Protein AF-X1LPS3-F1 (afdb_monomer_lite)

Radius of gyration: 21.82 Å; chains: 1; bounding box: 39×29×68 Å

Foldseek 3Di:
DVPVVVVVVVLVVQVVVLVVQCCCCVPVNVDPPSNVVSVVSNVVSVVVVVCVVVVVVVVVVVVCVDCVVVPCVVVPPPPPPPDD

Structure (mmCIF, N/CA/C/O backbone):
data_AF-X1LPS3-F1
#
_entry.id   AF-X1LPS3-F1
#
loop_
_atom_site.group_PDB
_atom_site.id
_atom_site.type_symbol
_atom_site.label_atom_id
_atom_site.label_alt_id
_atom_site.label_comp_id
_atom_site.label_asym_id
_atom_site.label_entity_id
_atom_site.label_seq_id
_atom_site.pdbx_PDB_ins_code
_atom_site.Cartn_x
_atom_site.Cartn_y
_atom_site.Cartn_z
_atom_site.occupancy
_atom_site.B_iso_or_equiv
_atom_site.auth_seq_id
_atom_site.auth_comp_id
_atom_site.auth_asym_id
_atom_site.auth_atom_id
_atom_site.pdbx_PDB_model_num
ATOM 1 N N . ASN A 1 1 ? -3.766 15.154 17.820 1.00 58.16 1 ASN A N 1
ATOM 2 C CA . ASN A 1 1 ? -3.731 15.283 16.344 1.00 58.16 1 ASN A CA 1
ATOM 3 C C . ASN A 1 1 ? -2.506 14.628 15.666 1.00 58.16 1 ASN A C 1
ATOM 5 O O . ASN A 1 1 ? -2.172 15.007 14.556 1.00 58.16 1 ASN A O 1
ATOM 9 N N . ARG A 1 2 ? -1.804 13.660 16.289 1.00 58.41 2 ARG A N 1
ATOM 10 C CA . ARG A 1 2 ? -0.578 13.059 15.705 1.00 58.41 2 ARG A CA 1
ATOM 11 C C . ARG A 1 2 ? -0.773 11.649 15.142 1.00 58.41 2 ARG A C 1
ATOM 13 O O . ARG A 1 2 ? -0.160 11.310 14.139 1.00 58.41 2 ARG A O 1
ATOM 20 N N . ALA A 1 3 ? -1.660 10.861 15.750 1.00 64.25 3 ALA A N 1
ATOM 21 C CA . ALA A 1 3 ? -1.868 9.464 15.369 1.00 64.25 3 ALA A CA 1
ATOM 22 C C . ALA A 1 3 ? -2.371 9.303 13.923 1.00 64.25 3 ALA A C 1
ATOM 24 O O . ALA A 1 3 ? -1.895 8.440 13.197 1.00 64.25 3 ALA A O 1
ATOM 25 N N . TRP A 1 4 ? -3.280 10.175 13.472 1.00 69.06 4 TRP A N 1
ATOM 26 C CA . TRP A 1 4 ? -3.813 10.114 12.107 1.00 69.06 4 TRP A CA 1
ATOM 27 C C . TRP A 1 4 ? -2.761 10.465 11.046 1.00 69.06 4 TRP A C 1
ATOM 29 O O . TRP A 1 4 ? -2.673 9.808 10.010 1.00 69.06 4 TRP A O 1
ATOM 39 N N . THR A 1 5 ? -1.913 11.456 11.332 1.00 70.69 5 THR A N 1
ATOM 40 C CA . THR A 1 5 ? -0.818 11.858 10.446 1.00 70.69 5 THR A CA 1
ATOM 41 C C . THR A 1 5 ? 0.223 10.751 10.319 1.00 70.69 5 THR A C 1
ATOM 43 O O . THR A 1 5 ? 0.641 10.473 9.205 1.00 70.69 5 THR A O 1
ATOM 46 N N . ALA A 1 6 ? 0.567 10.067 11.417 1.00 74.62 6 ALA A N 1
ATOM 47 C CA . ALA A 1 6 ? 1.509 8.945 11.404 1.00 74.62 6 ALA A CA 1
ATOM 48 C C . ALA A 1 6 ? 0.999 7.748 10.579 1.00 74.62 6 ALA A C 1
ATOM 50 O O . ALA A 1 6 ? 1.753 7.164 9.805 1.00 74.62 6 ALA A O 1
ATOM 51 N N . ILE A 1 7 ? -0.295 7.417 10.687 1.00 73.38 7 ILE A N 1
ATOM 52 C CA . ILE A 1 7 ? -0.905 6.338 9.893 1.00 73.38 7 ILE A CA 1
ATOM 53 C C . ILE A 1 7 ? -0.886 6.700 8.406 1.00 73.38 7 ILE A C 1
ATOM 55 O O . ILE A 1 7 ? -0.510 5.879 7.575 1.00 73.38 7 ILE A O 1
ATOM 59 N N . ARG A 1 8 ? -1.261 7.931 8.044 1.00 74.31 8 ARG A N 1
ATOM 60 C CA . ARG A 1 8 ? -1.258 8.357 6.640 1.00 74.31 8 ARG A CA 1
ATOM 61 C C . ARG A 1 8 ? 0.157 8.435 6.062 1.00 74.31 8 ARG A C 1
ATOM 63 O O . ARG A 1 8 ? 0.360 7.966 4.951 1.00 74.31 8 ARG A O 1
ATOM 70 N N . ASP A 1 9 ? 1.114 8.980 6.807 1.00 80.88 9 ASP A N 1
ATOM 71 C CA . ASP A 1 9 ? 2.509 9.133 6.378 1.00 80.88 9 ASP A CA 1
ATOM 72 C C . ASP A 1 9 ? 3.149 7.776 6.050 1.00 80.88 9 ASP A C 1
ATOM 74 O O . ASP A 1 9 ? 3.669 7.587 4.954 1.00 80.88 9 ASP A O 1
ATOM 78 N N . SER A 1 10 ? 2.953 6.775 6.916 1.00 77.31 10 SER A N 1
ATOM 79 C CA . SER A 1 10 ? 3.444 5.411 6.680 1.00 77.31 10 SER A CA 1
ATOM 80 C C . SER A 1 10 ? 2.849 4.741 5.432 1.00 77.31 10 SER A C 1
ATOM 82 O O . SER A 1 10 ? 3.507 3.905 4.817 1.00 77.31 10 SER A O 1
ATOM 84 N N . ASN A 1 11 ? 1.617 5.074 5.038 1.00 83.94 11 ASN A N 1
ATOM 85 C CA . ASN A 1 11 ? 1.030 4.559 3.795 1.00 83.94 11 ASN A CA 1
ATOM 86 C C . ASN A 1 11 ? 1.550 5.335 2.568 1.00 83.94 11 ASN A C 1
ATOM 88 O O . ASN A 1 11 ? 1.771 4.743 1.512 1.00 83.94 11 ASN A O 1
ATOM 92 N N . VAL A 1 12 ? 1.813 6.641 2.711 1.00 86.12 12 VAL A N 1
ATOM 93 C CA . VAL A 1 12 ? 2.408 7.496 1.666 1.00 86.12 12 VAL A CA 1
ATOM 94 C C . VAL A 1 12 ? 3.826 7.055 1.308 1.00 86.12 12 VAL A C 1
ATOM 96 O O . VAL A 1 12 ? 4.147 7.005 0.122 1.00 86.12 12 VAL A O 1
ATOM 99 N N . THR A 1 13 ? 4.650 6.638 2.276 1.00 88.69 13 THR A N 1
ATOM 100 C CA . THR A 1 13 ? 5.979 6.078 1.962 1.00 88.69 13 THR A CA 1
ATOM 101 C C . THR A 1 13 ? 5.883 4.849 1.054 1.00 88.69 13 THR A C 1
ATOM 103 O O . THR A 1 13 ? 6.712 4.669 0.165 1.00 88.69 13 THR A O 1
ATOM 106 N N . THR A 1 14 ? 4.825 4.046 1.195 1.00 88.75 14 THR A N 1
ATOM 107 C CA . THR A 1 14 ? 4.616 2.856 0.362 1.00 88.75 14 THR A CA 1
ATOM 108 C C . THR A 1 14 ? 4.192 3.230 -1.061 1.00 88.75 14 THR A C 1
ATOM 110 O O . THR A 1 14 ? 4.646 2.607 -2.019 1.00 88.75 14 THR A O 1
ATOM 113 N N . PHE A 1 15 ? 3.400 4.294 -1.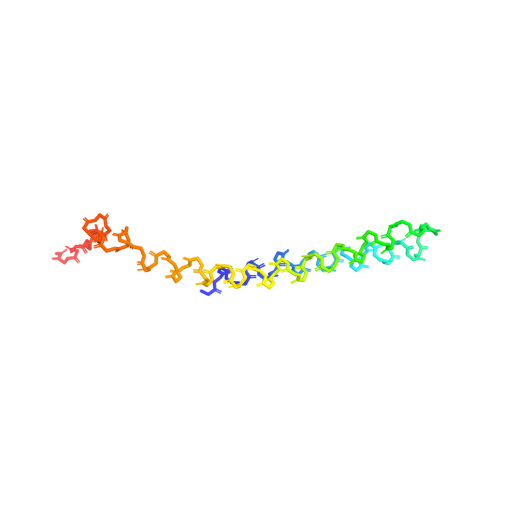231 1.00 88.69 15 PHE A N 1
ATOM 114 C CA . PHE A 1 15 ? 3.118 4.866 -2.554 1.00 88.69 15 PHE A CA 1
ATOM 115 C C . PHE A 1 15 ? 4.396 5.358 -3.250 1.00 88.69 15 PHE A C 1
ATOM 117 O O . PHE A 1 15 ? 4.567 5.132 -4.448 1.00 88.69 15 PHE A O 1
ATOM 124 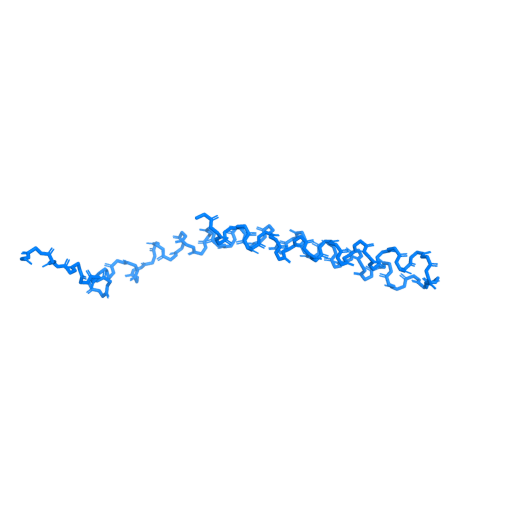N N . ILE A 1 16 ? 5.324 5.957 -2.497 1.00 89.38 16 ILE A N 1
ATOM 125 C CA . ILE A 1 16 ? 6.640 6.369 -3.008 1.00 89.38 16 ILE A CA 1
ATOM 126 C C . ILE A 1 16 ? 7.454 5.140 -3.440 1.00 89.38 16 ILE A C 1
ATOM 128 O O . ILE A 1 16 ? 7.995 5.129 -4.543 1.00 89.38 16 ILE A O 1
ATOM 132 N N . VAL A 1 17 ? 7.482 4.074 -2.632 1.00 90.69 17 VAL A N 1
ATOM 133 C CA . VAL A 1 17 ? 8.142 2.801 -2.983 1.00 90.69 17 VAL A CA 1
ATOM 134 C C . VAL A 1 17 ? 7.549 2.187 -4.255 1.00 90.69 17 VAL A C 1
ATOM 136 O O . VAL A 1 17 ? 8.307 1.749 -5.117 1.00 90.69 17 VAL A O 1
ATOM 139 N N . CYS A 1 18 ? 6.223 2.208 -4.428 1.00 89.31 18 CYS A N 1
ATOM 140 C CA . CYS A 1 18 ? 5.570 1.749 -5.661 1.00 89.31 18 CYS A CA 1
ATOM 141 C C . CYS A 1 18 ? 6.005 2.577 -6.880 1.00 89.31 18 CYS A C 1
ATOM 143 O O . CYS A 1 18 ? 6.296 2.009 -7.931 1.00 89.31 18 CYS A O 1
ATOM 145 N N . GLY A 1 19 ? 6.087 3.905 -6.737 1.00 88.94 19 GLY A N 1
ATOM 146 C CA . GLY A 1 19 ? 6.569 4.798 -7.794 1.00 88.94 19 GLY A CA 1
ATOM 147 C C . GLY A 1 19 ? 8.026 4.530 -8.174 1.00 88.94 19 GLY A C 1
ATOM 148 O O . GLY A 1 19 ? 8.355 4.467 -9.356 1.00 88.94 19 GLY A O 1
ATOM 149 N N . ILE A 1 20 ? 8.884 4.287 -7.180 1.00 88.56 20 ILE A N 1
ATOM 150 C CA . ILE A 1 20 ? 10.287 3.913 -7.395 1.00 88.56 20 ILE A CA 1
ATOM 151 C C . ILE A 1 20 ? 10.380 2.546 -8.087 1.00 88.56 20 ILE A C 1
ATOM 153 O O . ILE A 1 20 ? 11.102 2.416 -9.069 1.00 88.56 20 ILE A O 1
ATOM 157 N N . LEU A 1 21 ? 9.631 1.537 -7.633 1.00 86.56 21 LEU A N 1
ATOM 158 C CA . LEU A 1 21 ? 9.594 0.201 -8.244 1.00 86.56 21 LEU A CA 1
ATOM 159 C C . LEU A 1 21 ? 9.125 0.240 -9.700 1.00 86.56 21 LEU A C 1
ATOM 161 O O . LEU A 1 21 ? 9.704 -0.438 -10.545 1.00 86.56 21 LEU A O 1
ATOM 165 N N . TYR A 1 22 ? 8.108 1.048 -10.000 1.00 85.12 22 TYR A N 1
ATOM 166 C CA . TYR A 1 22 ? 7.630 1.243 -11.365 1.00 85.12 22 TYR A CA 1
ATOM 167 C C . TYR A 1 22 ? 8.700 1.908 -12.241 1.00 85.12 22 TYR A C 1
ATOM 169 O O . TYR A 1 22 ? 8.962 1.439 -13.345 1.00 85.12 22 TYR A O 1
ATOM 177 N N . TRP A 1 23 ? 9.379 2.940 -11.725 1.00 83.75 23 TRP A N 1
ATOM 178 C CA . TRP A 1 23 ? 10.464 3.625 -12.433 1.00 83.75 23 TRP A CA 1
ATOM 179 C C . TRP A 1 23 ? 11.689 2.728 -12.663 1.00 83.75 23 TRP A C 1
ATOM 181 O O . TRP A 1 23 ? 12.281 2.744 -13.743 1.00 83.75 23 TRP A O 1
ATOM 191 N N . LEU A 1 24 ? 12.052 1.898 -11.683 1.00 82.94 24 LEU A N 1
ATOM 192 C CA . LEU A 1 24 ? 13.120 0.902 -11.806 1.00 82.94 24 LEU A CA 1
ATOM 193 C C . LEU A 1 24 ? 12.752 -0.205 -12.804 1.00 82.94 24 LEU A C 1
ATOM 195 O O . LEU A 1 24 ? 13.595 -0.614 -13.605 1.00 82.94 24 LEU A O 1
ATOM 199 N N . GLY A 1 25 ? 11.493 -0.650 -12.784 1.00 78.31 25 GLY A N 1
ATOM 200 C CA . GLY A 1 25 ? 10.953 -1.647 -13.706 1.00 78.31 25 GLY A CA 1
ATOM 201 C C . GLY A 1 25 ? 10.737 -1.147 -15.134 1.00 78.31 25 GLY A C 1
ATOM 202 O O . GLY A 1 25 ? 10.641 -1.963 -16.042 1.00 78.31 25 GLY A O 1
ATOM 203 N N . SER A 1 26 ? 10.681 0.168 -15.359 1.00 74.56 26 SER A N 1
ATOM 204 C CA . SER A 1 26 ? 10.657 0.748 -16.706 1.00 74.56 26 SER A CA 1
ATOM 205 C C . SER A 1 26 ? 12.046 1.134 -17.221 1.00 74.56 26 SER A C 1
ATOM 207 O O . SER A 1 26 ? 12.262 1.116 -18.428 1.00 74.56 26 SER A O 1
ATOM 209 N N . SER A 1 27 ? 12.970 1.518 -16.330 1.00 69.38 27 SER A N 1
ATOM 210 C CA . SER A 1 27 ? 14.210 2.214 -16.722 1.00 69.38 27 SER A CA 1
ATOM 211 C C . SER A 1 27 ? 15.486 1.383 -16.573 1.00 69.38 27 SER A C 1
ATOM 213 O O . SER A 1 27 ? 16.409 1.572 -17.358 1.00 69.38 27 SER A O 1
ATOM 215 N N . ILE A 1 28 ? 15.576 0.493 -15.575 1.00 63.19 28 ILE A N 1
ATOM 216 C CA . ILE A 1 28 ? 16.822 -0.244 -15.266 1.00 63.19 28 ILE A CA 1
ATOM 217 C C . ILE A 1 28 ? 16.686 -1.735 -15.588 1.00 63.19 28 ILE A C 1
ATOM 219 O O . ILE A 1 28 ? 17.635 -2.374 -16.033 1.00 63.19 28 ILE A O 1
ATOM 223 N N . VAL A 1 29 ? 15.490 -2.292 -15.400 1.00 59.22 29 VAL A N 1
ATOM 224 C CA . VAL A 1 29 ? 15.201 -3.710 -15.598 1.00 59.22 29 VAL A CA 1
ATOM 225 C C . VAL A 1 29 ? 14.109 -3.821 -16.656 1.00 59.22 29 VAL A C 1
ATOM 227 O O . VAL A 1 29 ? 12.951 -3.581 -16.354 1.00 59.22 29 VAL A O 1
ATOM 230 N N . ALA A 1 30 ? 14.443 -4.215 -17.890 1.00 60.47 30 ALA A N 1
ATOM 231 C CA . ALA A 1 30 ? 13.477 -4.448 -18.980 1.00 60.47 30 ALA A CA 1
ATOM 232 C C . ALA A 1 30 ? 12.605 -5.708 -18.757 1.00 60.47 30 ALA A C 1
ATOM 234 O O . ALA A 1 30 ? 12.295 -6.449 -19.687 1.00 60.47 30 ALA A O 1
ATOM 235 N N . SER A 1 31 ? 12.268 -6.024 -17.505 1.00 63.62 31 SER A N 1
ATOM 236 C CA . SER A 1 31 ? 11.527 -7.224 -17.132 1.00 63.62 31 SER A CA 1
ATOM 237 C C . SER A 1 31 ? 10.095 -6.855 -16.750 1.00 63.62 31 SER A C 1
ATOM 239 O O . SER A 1 31 ? 9.847 -6.192 -15.748 1.00 63.62 31 SER A O 1
ATOM 241 N N . ALA A 1 32 ? 9.134 -7.380 -17.507 1.00 70.31 32 ALA A N 1
ATOM 242 C CA . ALA A 1 32 ? 7.699 -7.278 -17.230 1.00 70.31 32 ALA A CA 1
ATOM 243 C C . ALA A 1 32 ? 7.234 -7.661 -15.794 1.00 70.31 32 ALA A C 1
ATOM 245 O O . ALA A 1 32 ? 6.258 -7.068 -15.327 1.00 70.31 32 ALA A O 1
ATOM 246 N N . PRO A 1 33 ? 7.879 -8.588 -15.043 1.00 79.19 33 PRO A N 1
ATOM 247 C CA . PRO A 1 33 ? 7.389 -9.014 -13.728 1.00 79.19 33 PRO A CA 1
ATOM 248 C C . PRO A 1 33 ? 7.363 -7.905 -12.673 1.00 79.19 33 PRO A C 1
ATOM 250 O O . PRO A 1 33 ? 6.422 -7.829 -11.883 1.00 79.19 33 PRO A O 1
ATOM 253 N N . VAL A 1 34 ? 8.374 -7.029 -12.651 1.00 83.69 34 VAL A N 1
ATOM 254 C CA . VAL A 1 34 ? 8.490 -5.987 -11.615 1.00 83.69 34 VAL A CA 1
ATOM 255 C C . VAL A 1 34 ? 7.458 -4.875 -11.798 1.00 83.69 34 VAL A C 1
ATOM 257 O O . VAL A 1 34 ? 6.954 -4.343 -10.813 1.00 83.69 34 VAL A O 1
ATOM 260 N N . MET A 1 35 ? 7.069 -4.590 -13.044 1.00 81.81 35 MET A N 1
ATOM 261 C CA . MET A 1 35 ? 5.993 -3.648 -13.362 1.00 81.81 35 MET A CA 1
ATOM 262 C C . MET A 1 35 ? 4.634 -4.173 -12.875 1.00 81.81 35 MET A C 1
ATOM 264 O O . MET A 1 35 ? 3.866 -3.429 -12.266 1.00 81.81 35 MET A O 1
ATOM 268 N N . GLY A 1 36 ? 4.362 -5.469 -13.082 1.00 86.88 36 GLY A N 1
ATOM 269 C CA . GLY A 1 36 ? 3.155 -6.128 -12.573 1.00 86.88 36 GLY A CA 1
ATOM 270 C C . GLY A 1 36 ? 3.108 -6.165 -11.045 1.00 86.88 36 GLY A C 1
ATOM 271 O O . GLY A 1 36 ? 2.090 -5.818 -10.449 1.00 86.88 36 GLY A O 1
ATOM 272 N N . PHE A 1 37 ? 4.232 -6.495 -10.403 1.00 89.50 37 PHE A N 1
ATOM 273 C CA . PHE A 1 37 ? 4.353 -6.475 -8.944 1.00 89.50 37 PHE A CA 1
ATOM 274 C C . PHE A 1 37 ? 4.109 -5.077 -8.358 1.00 89.50 37 PHE A C 1
ATOM 276 O O . PHE A 1 37 ? 3.329 -4.937 -7.416 1.00 89.50 37 PHE A O 1
ATOM 283 N N . ALA A 1 38 ? 4.717 -4.036 -8.940 1.00 88.31 38 ALA A N 1
ATOM 284 C CA . ALA A 1 38 ? 4.530 -2.652 -8.505 1.00 88.31 38 ALA A CA 1
ATOM 285 C C . ALA A 1 38 ? 3.062 -2.206 -8.610 1.00 88.31 38 ALA A C 1
ATOM 287 O O . ALA A 1 38 ? 2.549 -1.549 -7.704 1.00 88.31 38 ALA A O 1
ATOM 288 N N . LEU A 1 39 ? 2.365 -2.602 -9.681 1.00 88.81 39 LEU A N 1
ATOM 289 C CA . LEU A 1 39 ? 0.951 -2.286 -9.880 1.00 88.81 39 LEU A CA 1
ATOM 290 C C . LEU A 1 39 ? 0.051 -2.984 -8.849 1.00 88.81 39 LEU A C 1
ATOM 292 O O . LEU A 1 39 ? -0.818 -2.346 -8.255 1.00 88.81 39 LEU A O 1
ATOM 296 N N . THR A 1 40 ? 0.263 -4.279 -8.599 1.00 91.81 40 THR A N 1
ATOM 297 C CA . THR A 1 40 ? -0.491 -5.013 -7.571 1.00 91.81 40 THR A CA 1
ATOM 298 C C . THR A 1 40 ? -0.236 -4.441 -6.177 1.00 91.81 40 THR A C 1
ATOM 300 O O . THR A 1 40 ? -1.182 -4.279 -5.406 1.00 91.81 40 THR A O 1
ATOM 303 N N . LEU A 1 41 ? 1.013 -4.080 -5.865 1.00 90.50 41 LEU A N 1
ATOM 304 C CA . LEU A 1 41 ? 1.378 -3.444 -4.599 1.00 90.50 41 LEU A CA 1
ATOM 305 C C . LEU A 1 41 ? 0.657 -2.100 -4.424 1.00 90.50 41 LEU A C 1
ATOM 307 O O . LEU A 1 41 ? 0.067 -1.854 -3.373 1.00 90.50 41 LEU A O 1
ATOM 311 N N . LEU A 1 42 ? 0.628 -1.271 -5.471 1.00 91.00 42 LEU A N 1
ATOM 312 C CA . LEU A 1 42 ? -0.057 0.022 -5.471 1.00 91.00 42 LEU A CA 1
ATOM 313 C C . LEU A 1 42 ? -1.555 -0.120 -5.159 1.00 91.00 42 LEU A C 1
ATOM 315 O O . LEU A 1 42 ? -2.085 0.579 -4.291 1.00 91.00 42 LEU A O 1
ATOM 319 N N . ILE A 1 43 ? -2.230 -1.048 -5.843 1.00 93.25 43 ILE A N 1
ATOM 320 C CA . ILE A 1 43 ? -3.656 -1.328 -5.632 1.00 93.25 43 ILE A CA 1
ATOM 321 C C . ILE A 1 43 ? -3.887 -1.873 -4.216 1.00 93.25 43 ILE A C 1
ATOM 323 O O . ILE A 1 43 ? -4.802 -1.424 -3.524 1.00 93.25 43 ILE A O 1
ATOM 327 N N . GLY A 1 44 ? -3.039 -2.792 -3.750 1.00 92.12 44 GLY A N 1
ATOM 328 C CA . GLY A 1 44 ? -3.132 -3.374 -2.411 1.00 92.12 44 GLY A CA 1
ATOM 329 C C . GLY A 1 44 ? -3.022 -2.334 -1.295 1.00 92.12 44 GLY A C 1
ATOM 330 O O . GLY A 1 44 ? -3.805 -2.364 -0.346 1.00 92.12 44 GLY A O 1
ATOM 331 N N . VAL A 1 45 ? -2.111 -1.366 -1.425 1.00 90.19 45 VAL A N 1
ATOM 332 C CA . VAL A 1 45 ? -1.946 -0.273 -0.451 1.00 90.19 45 VAL A CA 1
ATOM 333 C C . VAL A 1 45 ? -3.160 0.653 -0.450 1.00 90.19 45 VAL A C 1
ATOM 335 O O . VAL A 1 45 ? -3.660 1.001 0.621 1.00 90.19 45 VAL A O 1
ATOM 338 N N . ALA A 1 46 ? -3.687 1.009 -1.626 1.00 89.69 46 ALA A N 1
ATOM 339 C CA . ALA A 1 46 ? -4.893 1.830 -1.729 1.00 89.69 46 ALA A CA 1
ATOM 340 C C . ALA A 1 46 ? -6.104 1.158 -1.054 1.00 89.69 46 ALA A C 1
ATOM 342 O O . ALA A 1 46 ? -6.803 1.784 -0.251 1.00 89.69 46 ALA A O 1
ATOM 343 N N . VAL A 1 47 ? -6.312 -0.138 -1.313 1.00 92.19 47 VAL A N 1
ATOM 344 C CA . VAL A 1 47 ? -7.376 -0.935 -0.682 1.00 92.19 47 VAL A CA 1
ATOM 345 C C . VAL A 1 47 ? -7.145 -1.087 0.825 1.00 92.19 47 VAL A C 1
ATOM 347 O O . VAL A 1 47 ? -8.098 -0.981 1.600 1.00 92.19 47 VAL A O 1
ATOM 350 N N . SER A 1 48 ? -5.901 -1.289 1.265 1.00 88.44 48 SER A N 1
ATOM 351 C CA . SER A 1 48 ? -5.542 -1.403 2.684 1.00 88.44 48 SER A CA 1
ATOM 352 C C . SER A 1 48 ? -5.846 -0.118 3.449 1.00 88.44 48 SER A C 1
ATOM 354 O O . SER A 1 48 ? -6.483 -0.164 4.500 1.00 88.44 48 SER A O 1
ATOM 356 N N . MET A 1 49 ? -5.489 1.047 2.899 1.00 86.12 49 MET A N 1
ATOM 357 C CA . MET A 1 49 ? -5.754 2.330 3.551 1.00 86.12 49 MET A CA 1
ATOM 358 C C . MET A 1 49 ? -7.261 2.600 3.672 1.00 86.12 49 MET A C 1
ATOM 360 O O . MET A 1 49 ? -7.737 3.032 4.726 1.00 86.12 49 MET A O 1
ATOM 364 N N . PHE A 1 50 ? -8.025 2.293 2.620 1.00 87.31 50 PHE A N 1
ATOM 365 C CA . PHE A 1 50 ? -9.484 2.373 2.655 1.00 87.31 50 PHE A CA 1
ATOM 366 C C . PHE A 1 50 ? -10.070 1.429 3.716 1.00 87.31 50 PHE A C 1
ATOM 368 O O . PHE A 1 50 ? -10.857 1.848 4.570 1.00 87.31 50 PHE A O 1
ATOM 375 N N . THR A 1 51 ? -9.618 0.174 3.720 1.00 87.75 51 THR A N 1
ATOM 376 C CA . THR A 1 51 ? -10.026 -0.846 4.690 1.00 87.75 51 THR A CA 1
ATOM 377 C C . THR A 1 51 ? -9.687 -0.424 6.114 1.00 87.75 51 THR A C 1
ATOM 379 O O . THR A 1 51 ? -10.547 -0.515 6.978 1.00 87.75 51 THR A O 1
ATOM 382 N N . ALA A 1 52 ? -8.502 0.121 6.385 1.00 85.62 52 ALA A N 1
ATOM 383 C CA . ALA A 1 52 ? -8.109 0.567 7.719 1.00 85.62 52 ALA A CA 1
ATOM 384 C C . ALA A 1 52 ? -9.072 1.625 8.284 1.00 85.62 52 ALA A C 1
ATOM 386 O O . ALA A 1 52 ? -9.440 1.561 9.458 1.00 85.62 52 ALA A O 1
ATOM 387 N N . ILE A 1 53 ? -9.540 2.567 7.460 1.00 84.06 53 ILE A N 1
ATOM 388 C CA . ILE A 1 53 ? -10.490 3.607 7.886 1.00 84.06 53 ILE A CA 1
ATOM 389 C C . ILE A 1 53 ? -11.876 3.006 8.150 1.00 84.06 53 ILE A C 1
ATOM 391 O O . ILE A 1 53 ? -12.492 3.295 9.181 1.00 84.06 53 ILE A O 1
ATOM 395 N N . VAL A 1 54 ? -12.366 2.173 7.227 1.00 87.50 54 VAL A N 1
ATOM 396 C CA . VAL A 1 54 ? -13.697 1.556 7.319 1.00 87.50 54 VAL A CA 1
ATOM 397 C C . VAL A 1 54 ? -13.748 0.551 8.467 1.00 87.50 54 VAL A C 1
ATOM 399 O O . VAL A 1 54 ? -14.615 0.653 9.330 1.00 87.50 54 VAL A O 1
ATOM 402 N N . VAL A 1 55 ? -12.788 -0.371 8.536 1.00 88.69 55 VAL A N 1
ATOM 403 C CA . VAL A 1 55 ? -12.689 -1.404 9.573 1.00 88.69 55 VAL A CA 1
ATOM 404 C C . VAL A 1 55 ? -12.512 -0.782 10.946 1.00 88.69 55 VAL A C 1
ATOM 406 O O . VAL A 1 55 ? -13.221 -1.189 11.857 1.00 88.69 55 VAL A O 1
ATOM 409 N N . THR A 1 56 ? -11.666 0.240 11.115 1.00 85.69 56 THR A N 1
ATOM 410 C CA . THR A 1 56 ? -11.527 0.903 12.425 1.00 85.69 56 THR A CA 1
ATOM 411 C C . THR A 1 56 ? -12.859 1.498 12.883 1.00 85.69 56 THR A C 1
ATOM 413 O O . THR A 1 56 ? -13.249 1.324 14.036 1.00 85.69 56 THR A O 1
ATOM 416 N N . ARG A 1 57 ? -13.617 2.151 11.988 1.00 83.06 57 ARG A N 1
ATOM 417 C CA . ARG A 1 57 ? -14.947 2.682 12.334 1.00 83.06 57 ARG A CA 1
ATOM 418 C C . ARG A 1 57 ? -15.957 1.580 12.645 1.00 83.06 57 ARG A C 1
ATOM 420 O O . ARG A 1 57 ? -16.718 1.722 13.600 1.00 83.06 57 ARG A O 1
ATOM 427 N N . THR A 1 58 ? -15.980 0.511 11.856 1.00 86.31 58 THR A N 1
ATOM 428 C CA . THR A 1 58 ? -16.908 -0.612 12.038 1.00 86.31 58 THR A CA 1
ATOM 429 C C . THR A 1 58 ? -16.602 -1.381 13.318 1.00 86.31 58 THR A 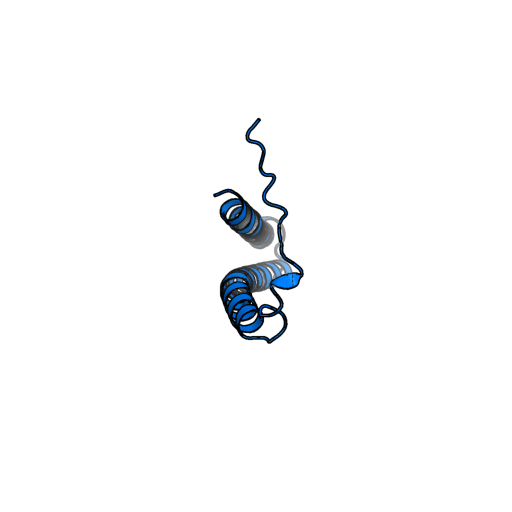C 1
ATOM 431 O O . THR A 1 58 ? -17.514 -1.654 14.091 1.00 86.31 58 THR A O 1
ATOM 434 N N . LEU A 1 59 ? -15.327 -1.655 13.594 1.00 85.00 59 LEU A N 1
ATOM 435 C CA . LEU A 1 59 ? -14.873 -2.332 14.804 1.00 85.00 59 LEU A CA 1
ATOM 436 C C . LEU A 1 59 ? -15.212 -1.497 16.038 1.00 85.00 59 LEU A C 1
ATOM 438 O O . LEU A 1 59 ? -15.823 -2.034 16.950 1.00 85.00 59 LEU A O 1
ATOM 442 N N . LEU A 1 60 ? -14.941 -0.186 16.043 1.00 83.19 60 LEU 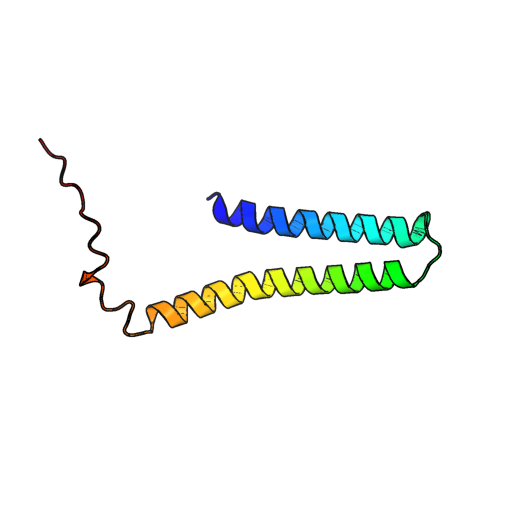A N 1
ATOM 443 C CA . LEU A 1 60 ? -15.333 0.697 17.151 1.00 83.19 60 LEU A CA 1
ATOM 444 C C . LEU A 1 60 ? -16.854 0.726 17.377 1.00 83.19 60 LEU A C 1
ATOM 446 O O . LEU A 1 60 ? -17.299 0.670 18.521 1.00 83.19 60 LEU A O 1
ATOM 450 N N . ARG A 1 61 ? -17.663 0.777 16.308 1.00 80.12 61 ARG A N 1
ATOM 451 C CA . ARG A 1 61 ? -19.133 0.721 16.417 1.00 80.12 61 ARG A CA 1
ATOM 452 C C . ARG A 1 61 ? -19.626 -0.615 16.969 1.00 80.12 61 ARG A C 1
ATOM 454 O O . ARG A 1 61 ? -20.504 -0.616 17.825 1.00 80.12 61 ARG A O 1
ATOM 461 N N . LEU A 1 62 ? -19.059 -1.729 16.505 1.00 80.69 62 LEU A N 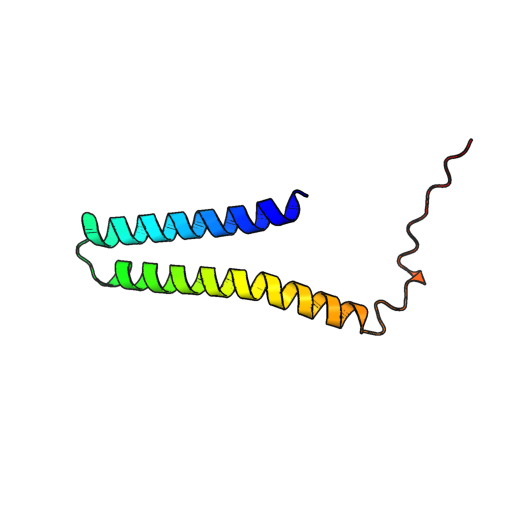1
ATOM 462 C CA . LEU A 1 62 ? -19.371 -3.059 17.026 1.00 80.69 62 LEU A CA 1
ATOM 463 C C . LEU A 1 62 ? -18.973 -3.169 18.499 1.00 80.69 62 LEU A C 1
ATOM 465 O O . LEU A 1 62 ? -19.791 -3.588 19.304 1.00 80.69 62 LEU A O 1
ATOM 469 N N . PHE A 1 63 ? -17.767 -2.722 18.860 1.00 74.69 63 PHE A N 1
ATOM 470 C CA . PHE A 1 63 ? -17.230 -2.807 20.219 1.00 74.69 63 PHE A CA 1
ATOM 471 C C . PHE A 1 63 ? -18.039 -1.990 21.233 1.00 74.69 63 PHE A C 1
ATOM 473 O O . PHE A 1 63 ? -18.278 -2.458 22.343 1.00 74.69 63 PHE A O 1
ATOM 480 N N . VAL A 1 64 ? -18.500 -0.792 20.849 1.00 68.25 64 VAL A N 1
ATOM 481 C CA . VAL A 1 64 ? -19.410 0.033 21.666 1.00 68.25 64 VAL A CA 1
ATOM 482 C C . VAL A 1 64 ? -20.800 -0.606 21.790 1.00 68.25 64 VAL A C 1
ATOM 484 O O . VAL A 1 64 ? -21.462 -0.431 22.810 1.00 68.25 64 VAL A O 1
ATOM 487 N N . GLY A 1 65 ? -21.241 -1.365 20.783 1.00 65.44 65 GLY A N 1
ATOM 488 C CA . GLY A 1 65 ? -22.514 -2.090 20.797 1.00 65.44 65 GLY A CA 1
ATOM 489 C C . GLY A 1 65 ? -22.508 -3.395 21.606 1.00 65.44 65 GLY A C 1
ATOM 490 O O . GLY A 1 65 ? -23.578 -3.896 21.953 1.00 65.44 65 GLY A O 1
ATOM 491 N N . THR A 1 66 ? -21.343 -3.965 21.931 1.00 67.75 66 THR A N 1
ATOM 492 C CA . THR A 1 66 ? -21.241 -5.211 22.707 1.00 67.75 66 THR A CA 1
ATOM 493 C C . THR A 1 66 ? -21.366 -4.958 24.215 1.00 67.75 66 THR A C 1
ATOM 495 O O . THR A 1 66 ? -20.822 -3.992 24.750 1.00 67.75 66 THR A O 1
ATOM 498 N N . ARG A 1 67 ? -21.984 -5.899 24.952 1.00 55.56 67 ARG A N 1
ATOM 499 C CA . ARG A 1 67 ? -22.139 -5.868 26.429 1.00 55.56 67 ARG A CA 1
ATOM 500 C C . ARG A 1 67 ? -20.833 -5.682 27.231 1.00 55.56 67 ARG A C 1
ATOM 502 O O . ARG A 1 67 ? -20.895 -5.418 28.429 1.00 55.56 67 ARG A O 1
ATOM 509 N N . LEU A 1 68 ? -19.665 -5.816 26.600 1.00 55.75 68 LEU A N 1
ATOM 510 C CA . LEU A 1 68 ? -18.352 -5.624 27.221 1.00 55.75 68 LEU A CA 1
ATOM 511 C C . LEU A 1 68 ? -18.025 -4.136 27.463 1.00 55.75 68 LEU A C 1
ATOM 513 O O . LEU A 1 68 ? -17.467 -3.809 28.505 1.00 55.75 68 LEU A O 1
ATOM 517 N N . ALA A 1 69 ? -18.450 -3.227 26.573 1.00 55.03 69 ALA A N 1
ATOM 518 C CA . ALA A 1 69 ? -18.304 -1.779 26.771 1.00 55.03 69 ALA A CA 1
ATOM 519 C C . ALA A 1 69 ? -19.263 -1.220 27.842 1.00 55.03 69 ALA A C 1
ATOM 521 O O . ALA A 1 69 ? -19.004 -0.171 28.425 1.00 55.03 69 ALA A O 1
ATOM 522 N N . GLN A 1 70 ? -20.352 -1.936 28.144 1.00 54.56 70 GLN A N 1
ATOM 523 C CA . GLN A 1 70 ? -21.325 -1.557 29.176 1.00 54.56 70 GLN A CA 1
ATOM 524 C C . GLN A 1 70 ? -20.860 -1.882 30.606 1.00 54.56 70 GLN A C 1
ATOM 526 O O . GLN A 1 70 ? -21.474 -1.433 31.570 1.00 54.56 70 GLN A O 1
ATOM 531 N N . ARG A 1 71 ? -19.757 -2.628 30.774 1.00 48.81 71 ARG A N 1
ATOM 532 C CA . ARG A 1 71 ? -19.086 -2.824 32.069 1.00 48.81 71 ARG A CA 1
ATOM 533 C C . ARG A 1 71 ? -18.030 -1.732 32.294 1.00 48.81 71 ARG A C 1
ATOM 535 O O . ARG A 1 71 ? -16.867 -2.002 32.580 1.00 48.81 71 ARG A O 1
ATOM 542 N N . THR A 1 72 ? -18.465 -0.474 32.244 1.00 55.94 72 THR A N 1
ATOM 543 C CA . THR A 1 72 ? -17.679 0.719 32.619 1.00 55.94 72 THR A CA 1
ATOM 544 C C . THR A 1 72 ? -17.169 0.688 34.067 1.00 55.94 72 THR A C 1
ATOM 546 O O . THR A 1 72 ? -16.289 1.466 34.415 1.00 55.94 72 THR A O 1
ATOM 549 N N . SER A 1 73 ? -17.627 -0.264 34.892 1.00 55.69 73 SER A N 1
ATOM 550 C CA . SER A 1 73 ? -17.121 -0.511 36.252 1.00 55.69 73 SER A CA 1
ATOM 551 C C . SER A 1 73 ? -15.626 -0.870 36.327 1.00 55.69 73 SER A C 1
ATOM 553 O O . SER A 1 73 ? -15.054 -0.747 37.405 1.00 55.69 73 SER A O 1
ATOM 555 N N . LEU A 1 74 ? -14.989 -1.311 35.233 1.00 58.78 74 LEU A N 1
ATOM 556 C CA . LEU A 1 74 ? -13.543 -1.608 35.184 1.00 58.78 74 LEU A CA 1
ATOM 557 C C . LEU A 1 74 ? -12.706 -0.494 34.535 1.00 58.78 74 LEU A C 1
ATOM 559 O O . LEU A 1 74 ? -11.487 -0.505 34.657 1.00 58.78 74 LEU A O 1
ATOM 563 N N . PHE A 1 75 ? -13.352 0.481 33.888 1.00 63.25 75 PHE A N 1
ATOM 564 C CA . PHE A 1 75 ? -12.715 1.679 33.331 1.00 63.25 75 PHE A CA 1
ATOM 565 C C . PHE A 1 75 ? -12.974 2.893 34.237 1.00 63.25 75 PHE A C 1
ATOM 567 O O . PHE A 1 75 ? -13.088 4.025 33.771 1.00 63.25 75 PHE A O 1
ATOM 574 N N . SER A 1 76 ? -13.096 2.659 35.550 1.00 62.66 76 SER A N 1
ATOM 575 C CA . SER A 1 76 ? -12.953 3.718 36.545 1.00 62.66 76 SER A CA 1
ATOM 576 C C . SER A 1 76 ? -11.482 4.117 36.558 1.00 62.66 76 SER A C 1
ATOM 578 O O . SER A 1 76 ? -10.672 3.623 37.343 1.00 62.66 76 SER A O 1
ATOM 580 N N . VAL A 1 77 ? -11.125 4.970 35.599 1.00 64.56 77 VAL A N 1
ATOM 581 C CA . VAL A 1 77 ? -9.980 5.860 35.716 1.00 64.56 77 VAL A CA 1
ATOM 582 C C . VAL A 1 77 ? -10.187 6.558 37.050 1.00 64.56 77 VAL A C 1
ATOM 584 O O . VAL A 1 77 ? -11.130 7.334 37.193 1.00 64.56 77 VAL A O 1
ATOM 587 N N . HIS A 1 78 ? -9.363 6.212 38.041 1.00 65.00 78 HIS A N 1
ATOM 588 C CA . HIS A 1 78 ? -9.219 7.005 39.249 1.00 65.00 78 HIS A CA 1
ATOM 589 C C . HIS A 1 78 ? -8.882 8.417 38.783 1.00 65.00 78 HIS A C 1
ATOM 591 O O . HIS A 1 78 ? -7.736 8.725 38.459 1.00 65.00 78 HIS A O 1
ATOM 597 N N . ALA A 1 79 ? -9.917 9.249 38.688 1.00 60.28 79 ALA A N 1
ATOM 598 C CA . ALA A 1 79 ? -9.790 10.682 38.685 1.00 60.28 79 ALA A CA 1
ATOM 599 C C . ALA A 1 79 ? -9.093 11.000 40.004 1.00 60.28 79 ALA A C 1
ATOM 601 O O . ALA A 1 79 ? -9.715 10.990 41.069 1.00 60.28 79 ALA A O 1
ATOM 602 N N . GLY A 1 80 ? -7.769 11.150 39.923 1.00 56.59 80 GLY A N 1
ATOM 603 C CA . GLY A 1 80 ? -6.966 11.730 40.976 1.00 56.59 80 GLY A CA 1
ATOM 604 C C . GLY A 1 80 ? -7.648 13.028 41.359 1.00 56.59 80 GLY A C 1
ATOM 605 O O . GLY A 1 80 ? -7.767 13.944 40.556 1.00 56.59 80 GLY A O 1
ATOM 606 N N . LYS A 1 81 ? -8.218 13.035 42.558 1.00 58.84 81 LYS A N 1
ATOM 607 C CA . LYS A 1 81 ? -8.739 14.230 43.190 1.00 58.84 81 LYS A CA 1
ATOM 608 C C . LYS A 1 81 ? -7.552 14.898 43.870 1.00 58.84 81 LYS A C 1
ATOM 610 O O . LYS A 1 81 ? -7.444 14.837 45.089 1.00 58.84 81 LYS A O 1
ATOM 615 N N . ASP A 1 82 ? -6.656 15.499 43.101 1.00 56.22 82 ASP A N 1
ATOM 616 C CA . ASP A 1 82 ? -5.640 1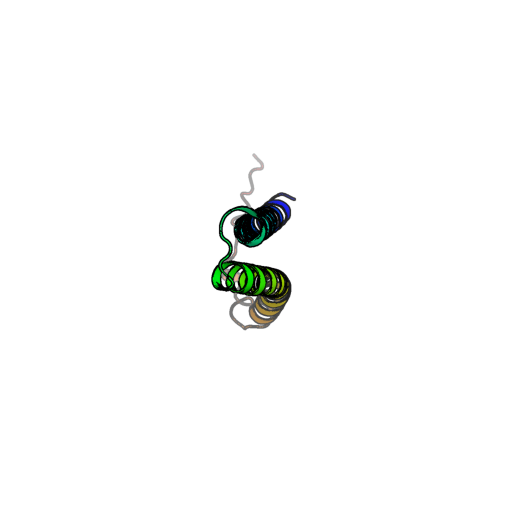6.409 43.616 1.00 56.22 82 ASP A CA 1
ATOM 617 C C . ASP A 1 82 ? -6.246 17.810 43.742 1.00 56.22 82 ASP A C 1
ATOM 619 O O . ASP A 1 82 ? -6.111 18.681 42.894 1.00 56.22 82 ASP A O 1
ATOM 623 N N . ASN A 1 83 ? -6.975 17.998 44.845 1.00 59.88 83 ASN A N 1
ATOM 624 C CA . ASN A 1 83 ? -7.149 19.317 45.446 1.00 59.88 83 ASN A CA 1
ATOM 625 C C . ASN A 1 83 ? -6.861 19.174 46.946 1.00 59.88 83 ASN A C 1
ATOM 627 O O . ASN A 1 83 ? -7.787 18.935 47.728 1.00 59.88 83 ASN A O 1
ATOM 631 N N . VAL A 1 84 ? -5.578 19.254 47.303 1.00 56.41 84 VAL A N 1
ATOM 632 C CA . VAL A 1 84 ? -5.066 19.923 48.510 1.00 56.41 84 VAL A CA 1
ATOM 633 C C . VAL A 1 84 ? -3.762 20.616 48.144 1.00 56.41 84 VAL A C 1
ATOM 635 O O . VAL A 1 84 ? -2.898 19.939 47.547 1.00 56.41 84 VAL A O 1
#

InterPro domains:
  IPR022813 Protein-export membrane protein SecD/SecF, archaeal and bacterial [PTHR30081] (1-68)

Sequence (84 aa):
NRAWTAIRDSNVTTFIVCGILYWLGSSIVASAPVMGFALTLLIGVAVSMFTAIVVTRTLLRLFVGTRLAQRTSLFSVHAGKDNV

Secondary structure (DSSP, 8-state):
--HHHHHHHHHHHHHHHHHHHHHHHHHT---HHHHHHHHHHHHHHHHHHHHHHHHHHHHHHHHHHSTTTT-GGG----------

Organism: NCBI:txid412755

pLDDT: mean 76.07, std 12.92, range [48.81, 93.25]